Protein AF-A0A965CZ23-F1 (afdb_monomer_lite)

Secondary structure (DSSP, 8-state):
------------PPP-THHHHHHHHHHHTTTEEEE-TTS-EEE--HHHHHHHHHHHHHHHH-STTTT-HHHHHHHHHHHHHHHHHHHHH-TT-EEEEHHHHHTT-

pLDDT: mean 75.83, std 15.65, range [44.0, 92.38]

Sequence (105 aa):
MQLSSQTSAAASAAPFVAEDQATQASSRYAEYKIIRRNGAVVGFEPSKIAIAVTKAFLAVNGGQGAASARIRELVAKLTETVVSALLRRQPNGGTFHIEDIQDQV

Structure (mmCIF, N/CA/C/O backbone):
data_AF-A0A965CZ23-F1
#
_entry.id   AF-A0A965CZ23-F1
#
loop_
_atom_site.group_PDB
_atom_site.id
_atom_site.type_symbol
_atom_site.label_atom_id
_atom_site.label_alt_id
_atom_site.label_comp_id
_atom_site.label_asym_id
_atom_site.label_entity_id
_atom_site.label_seq_id
_atom_site.pdbx_PDB_ins_code
_atom_site.Cartn_x
_atom_site.Cartn_y
_atom_site.Cartn_z
_atom_site.occupancy
_atom_site.B_iso_or_equiv
_atom_site.auth_seq_id
_atom_site.auth_comp_id
_atom_site.auth_asym_id
_atom_site.auth_atom_id
_atom_site.pdbx_PDB_model_num
ATOM 1 N N . MET A 1 1 ? 54.078 -46.101 6.729 1.00 52.22 1 MET A N 1
ATOM 2 C CA . MET A 1 1 ? 52.953 -46.262 5.781 1.00 52.22 1 MET A CA 1
ATOM 3 C C . MET A 1 1 ? 51.685 -46.191 6.634 1.00 52.22 1 MET A C 1
ATOM 5 O O . MET A 1 1 ? 51.553 -47.068 7.466 1.00 52.22 1 MET A O 1
ATOM 9 N N . GLN A 1 2 ? 50.806 -45.188 6.659 1.00 45.03 2 GLN A N 1
ATOM 10 C CA . GLN A 1 2 ? 50.473 -44.053 5.791 1.00 45.03 2 GLN A CA 1
ATOM 11 C C . GLN A 1 2 ? 50.032 -42.843 6.652 1.00 45.03 2 GLN A C 1
ATOM 13 O O . GLN A 1 2 ? 49.525 -43.018 7.756 1.00 45.03 2 GLN A O 1
ATOM 18 N N . LEU A 1 3 ? 50.228 -41.634 6.111 1.00 47.75 3 LEU A N 1
ATOM 19 C CA . LEU A 1 3 ? 49.607 -40.363 6.516 1.00 47.75 3 LEU A CA 1
ATOM 20 C C . LEU A 1 3 ? 48.201 -40.229 5.893 1.00 47.75 3 LEU A C 1
ATOM 22 O O . LEU A 1 3 ? 48.014 -40.745 4.792 1.00 47.75 3 LEU A O 1
ATOM 26 N N . SER A 1 4 ? 47.290 -39.469 6.528 1.00 54.69 4 SER A N 1
ATOM 27 C CA . SER A 1 4 ? 46.255 -38.549 5.957 1.00 54.69 4 SER A CA 1
ATOM 28 C C . SER A 1 4 ? 45.363 -38.058 7.126 1.00 54.69 4 SER A C 1
ATOM 30 O O . SER A 1 4 ? 44.828 -38.900 7.833 1.00 54.69 4 SER A O 1
ATOM 32 N N . SER A 1 5 ? 45.294 -36.799 7.588 1.00 52.12 5 SER A N 1
ATOM 33 C CA . SER A 1 5 ? 44.855 -35.502 7.019 1.00 52.12 5 SER A CA 1
ATOM 34 C C . SER A 1 5 ? 43.356 -35.370 6.666 1.00 52.12 5 SER A C 1
ATOM 36 O O . SER A 1 5 ? 42.938 -35.832 5.607 1.00 52.12 5 SER A O 1
ATOM 38 N N . GLN A 1 6 ? 42.594 -34.650 7.510 1.00 52.53 6 GLN A N 1
ATOM 39 C CA . GLN A 1 6 ? 41.456 -33.748 7.188 1.00 52.53 6 GLN A CA 1
ATOM 40 C C . GLN A 1 6 ? 40.982 -33.111 8.516 1.00 52.53 6 GLN A C 1
ATOM 42 O O . GLN A 1 6 ? 40.667 -33.841 9.445 1.00 52.53 6 GLN A O 1
ATOM 47 N N . THR A 1 7 ? 41.135 -31.817 8.815 1.00 46.00 7 THR A N 1
ATOM 48 C CA . THR A 1 7 ? 40.687 -30.554 8.183 1.00 46.00 7 THR A CA 1
ATOM 49 C C . THR A 1 7 ? 39.195 -30.236 8.374 1.00 46.00 7 THR A C 1
ATOM 51 O O . THR A 1 7 ? 38.353 -30.694 7.620 1.00 46.00 7 THR A O 1
ATOM 54 N N . SER A 1 8 ? 38.974 -29.327 9.334 1.00 44.00 8 SER A N 1
ATOM 55 C CA . SER A 1 8 ? 38.101 -28.137 9.341 1.00 44.00 8 SER A CA 1
ATOM 56 C C . SER A 1 8 ? 36.568 -28.221 9.439 1.00 44.00 8 SER A C 1
ATOM 58 O O . SER A 1 8 ? 35.879 -28.989 8.783 1.00 44.00 8 SER A O 1
ATOM 60 N N . ALA A 1 9 ? 36.091 -27.281 10.261 1.00 51.19 9 ALA A N 1
ATOM 61 C CA . ALA A 1 9 ? 34.743 -26.899 10.649 1.00 51.19 9 ALA A CA 1
ATOM 62 C C . ALA A 1 9 ? 33.756 -26.603 9.509 1.00 51.19 9 ALA A C 1
ATOM 64 O O . ALA A 1 9 ? 34.126 -26.047 8.476 1.00 51.19 9 ALA A O 1
ATOM 65 N N . ALA A 1 10 ? 32.470 -26.794 9.809 1.00 46.84 10 ALA A N 1
ATOM 66 C CA . ALA A 1 10 ? 31.392 -25.988 9.251 1.00 46.84 10 ALA A CA 1
ATOM 67 C C . ALA A 1 10 ? 30.327 -25.751 10.333 1.00 46.84 10 ALA A C 1
ATOM 69 O O . ALA A 1 10 ? 29.781 -26.688 10.911 1.00 46.84 10 ALA A O 1
ATOM 70 N N . ALA A 1 11 ? 30.103 -24.473 10.632 1.00 48.25 11 ALA A N 1
ATOM 71 C CA . ALA A 1 11 ? 29.111 -23.978 11.569 1.00 48.25 11 ALA A CA 1
ATOM 72 C C . ALA A 1 11 ? 27.694 -24.366 11.123 1.00 48.25 11 ALA A C 1
ATOM 74 O O . ALA A 1 11 ? 27.339 -24.209 9.954 1.00 48.25 11 ALA A O 1
ATOM 75 N N . SER A 1 12 ? 26.885 -24.837 12.072 1.00 49.84 12 SER A N 1
ATOM 76 C CA . SER A 1 12 ? 25.454 -25.059 11.885 1.00 49.84 12 SER A CA 1
ATOM 77 C C . SER A 1 12 ? 24.787 -23.762 11.433 1.00 49.84 12 SER A C 1
ATOM 79 O O . SER A 1 12 ? 24.741 -22.780 12.174 1.00 49.84 12 SER A O 1
ATOM 81 N N . ALA A 1 13 ? 24.300 -23.762 10.194 1.00 50.47 13 ALA A N 1
ATOM 82 C CA . ALA A 1 13 ? 23.525 -22.678 9.621 1.00 50.47 13 ALA A CA 1
ATOM 83 C C . ALA A 1 13 ? 22.281 -22.415 10.485 1.00 50.47 13 ALA A C 1
ATOM 85 O O . ALA A 1 13 ? 21.499 -23.324 10.766 1.00 50.47 13 ALA A O 1
ATOM 86 N N . ALA A 1 14 ? 22.134 -21.164 10.923 1.00 52.94 14 ALA A N 1
ATOM 87 C CA . ALA A 1 14 ? 20.973 -20.670 11.648 1.00 52.94 14 ALA A CA 1
ATOM 88 C C . ALA A 1 14 ? 19.671 -20.949 10.871 1.00 52.94 14 ALA A C 1
ATOM 90 O O . ALA A 1 14 ? 19.672 -20.876 9.636 1.00 52.94 14 ALA A O 1
ATOM 91 N N . PRO A 1 15 ? 18.550 -21.229 11.559 1.00 48.75 15 PRO A N 1
ATOM 92 C CA . PRO A 1 15 ? 17.270 -21.343 10.893 1.00 48.75 15 PRO A CA 1
ATOM 93 C C . PRO A 1 15 ? 16.884 -19.964 10.348 1.00 48.75 15 PRO A C 1
ATOM 95 O O . PRO A 1 15 ? 17.047 -18.927 10.989 1.00 48.75 15 PRO A O 1
ATOM 98 N N . PHE A 1 16 ? 16.400 -19.976 9.119 1.00 47.78 16 PHE A N 1
ATOM 99 C CA . PHE A 1 16 ? 15.759 -18.880 8.415 1.00 47.78 16 PHE A CA 1
ATOM 100 C C . PHE A 1 16 ? 14.741 -18.152 9.321 1.00 47.78 16 PHE A C 1
ATOM 102 O O . PHE A 1 16 ? 13.647 -18.630 9.590 1.00 47.78 16 PHE A O 1
ATOM 109 N N . VAL A 1 17 ? 15.070 -16.937 9.753 1.00 52.09 17 VAL A N 1
ATOM 110 C CA . VAL A 1 17 ? 14.174 -16.020 10.493 1.00 52.09 17 VAL A CA 1
ATOM 111 C C . VAL A 1 17 ? 13.110 -15.355 9.595 1.00 52.09 17 VAL A C 1
ATOM 113 O O . VAL A 1 17 ? 12.629 -14.263 9.883 1.00 52.09 17 VAL A O 1
ATOM 116 N N . ALA A 1 18 ? 12.736 -15.988 8.480 1.00 54.88 18 ALA A N 1
ATOM 117 C CA . ALA A 1 18 ? 11.790 -15.419 7.518 1.00 54.88 18 ALA A CA 1
ATOM 118 C C . ALA A 1 18 ? 10.315 -15.546 7.960 1.00 54.88 18 ALA A C 1
ATOM 120 O O . ALA A 1 18 ? 9.502 -14.703 7.592 1.00 54.88 18 ALA A O 1
ATOM 121 N N . GLU A 1 19 ? 9.972 -16.548 8.778 1.00 46.78 19 GLU A N 1
ATOM 122 C CA . GLU A 1 19 ? 8.585 -16.815 9.212 1.00 46.78 19 GLU A CA 1
ATOM 123 C C . GLU A 1 19 ? 8.143 -15.926 10.399 1.00 46.78 19 GLU A C 1
ATOM 125 O O . GLU A 1 19 ? 6.986 -15.510 10.502 1.00 46.78 19 GLU A O 1
ATOM 130 N N . ASP A 1 20 ? 9.082 -15.564 11.283 1.00 48.41 20 ASP A N 1
ATOM 131 C CA . ASP A 1 20 ? 8.793 -14.755 12.479 1.00 48.41 20 ASP A CA 1
ATOM 132 C C . ASP A 1 20 ? 8.473 -13.294 12.119 1.00 48.41 20 ASP A C 1
ATOM 134 O O . ASP A 1 20 ? 7.552 -12.686 12.671 1.00 48.41 20 ASP A O 1
ATOM 138 N N . GLN A 1 21 ? 9.154 -12.750 11.102 1.00 50.44 21 GLN A N 1
ATOM 139 C CA . GLN A 1 21 ? 8.912 -11.381 10.643 1.00 50.44 21 GLN A CA 1
ATOM 140 C C . GLN A 1 21 ? 7.553 -11.210 9.959 1.00 50.44 21 GLN A C 1
ATOM 142 O O . GLN A 1 21 ? 6.912 -10.176 10.142 1.00 50.44 21 GLN A O 1
ATOM 147 N N . ALA A 1 22 ? 7.074 -12.211 9.213 1.00 52.62 22 ALA A N 1
ATOM 148 C CA . ALA A 1 22 ? 5.752 -12.158 8.590 1.00 52.62 22 ALA A CA 1
ATOM 149 C C . ALA A 1 22 ? 4.630 -12.180 9.644 1.00 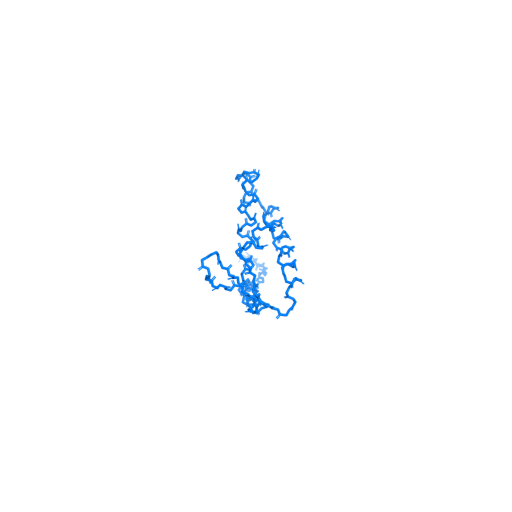52.62 22 ALA A C 1
ATOM 151 O O . ALA A 1 22 ? 3.641 -11.452 9.522 1.00 52.62 22 ALA A O 1
ATOM 152 N N . THR A 1 23 ? 4.811 -12.948 10.722 1.00 53.12 23 THR A N 1
ATOM 153 C CA . THR A 1 23 ? 3.829 -13.075 11.810 1.00 53.12 23 THR A CA 1
ATOM 154 C C . THR A 1 23 ? 3.819 -11.839 12.721 1.00 53.12 23 THR A C 1
ATOM 156 O O . THR A 1 23 ? 2.749 -11.309 13.029 1.00 53.12 23 THR A O 1
ATOM 159 N N . GLN A 1 24 ? 4.989 -11.291 13.078 1.00 54.41 24 GLN A N 1
ATOM 160 C CA . GLN A 1 24 ? 5.086 -10.018 13.810 1.00 54.41 24 GLN A CA 1
ATOM 161 C C . GLN A 1 24 ? 4.563 -8.829 12.999 1.00 54.41 24 GLN A C 1
ATOM 163 O O . GLN A 1 24 ? 3.837 -7.989 13.536 1.00 54.41 24 GLN A O 1
ATOM 168 N N . ALA A 1 25 ? 4.874 -8.766 11.700 1.00 57.00 25 ALA A N 1
ATOM 169 C CA . ALA A 1 25 ? 4.312 -7.755 10.809 1.00 57.00 25 ALA A CA 1
ATOM 170 C C . ALA A 1 25 ? 2.781 -7.858 10.761 1.00 57.00 25 ALA A C 1
ATOM 172 O O . ALA A 1 25 ? 2.100 -6.842 10.871 1.00 57.00 25 ALA A O 1
ATOM 173 N N . SER A 1 26 ? 2.234 -9.076 10.691 1.00 59.25 26 SER A N 1
ATOM 174 C CA . SER A 1 26 ? 0.783 -9.305 10.733 1.00 59.25 26 SER A CA 1
ATOM 175 C C . SER A 1 26 ? 0.150 -8.757 12.016 1.00 59.25 26 SER A C 1
ATOM 177 O O . SER A 1 26 ? -0.897 -8.120 11.949 1.00 59.25 26 SER A O 1
ATOM 179 N N . SER A 1 27 ? 0.808 -8.917 13.172 1.00 65.38 27 SER A N 1
ATOM 180 C CA . SER A 1 27 ? 0.332 -8.341 14.438 1.00 65.38 27 SER A CA 1
ATOM 181 C C . SER A 1 27 ? 0.433 -6.814 14.470 1.00 65.38 27 SER A C 1
ATOM 183 O O . SER A 1 27 ? -0.475 -6.156 14.970 1.00 65.38 27 SER A O 1
ATOM 185 N N . ARG A 1 28 ? 1.510 -6.233 13.925 1.00 75.44 28 ARG A N 1
ATOM 186 C CA . ARG A 1 28 ? 1.719 -4.775 13.866 1.00 75.44 28 ARG A CA 1
ATOM 187 C C . ARG A 1 28 ? 0.698 -4.076 12.965 1.00 75.44 28 ARG A C 1
ATOM 189 O O . ARG A 1 28 ? 0.415 -2.898 13.165 1.00 75.44 28 ARG A O 1
ATOM 196 N N . TYR A 1 29 ? 0.146 -4.798 11.991 1.00 82.25 29 TYR A N 1
ATOM 197 C CA . TYR A 1 29 ? -0.867 -4.283 11.077 1.00 82.25 29 TYR A CA 1
ATOM 198 C C . TYR A 1 29 ? -2.290 -4.785 11.358 1.00 82.25 29 TYR A C 1
ATOM 200 O O . TYR A 1 29 ? -3.206 -4.451 10.611 1.00 82.25 29 TYR A O 1
ATOM 208 N N . ALA A 1 30 ? -2.502 -5.549 12.434 1.00 82.62 30 ALA A N 1
ATOM 209 C CA . ALA A 1 30 ? -3.793 -6.167 12.744 1.00 82.62 30 ALA A CA 1
ATOM 210 C C . ALA A 1 30 ? -4.920 -5.146 12.986 1.00 82.62 30 ALA A C 1
ATOM 212 O O . ALA A 1 30 ? -6.090 -5.431 12.726 1.00 82.62 30 ALA A O 1
ATOM 213 N N . G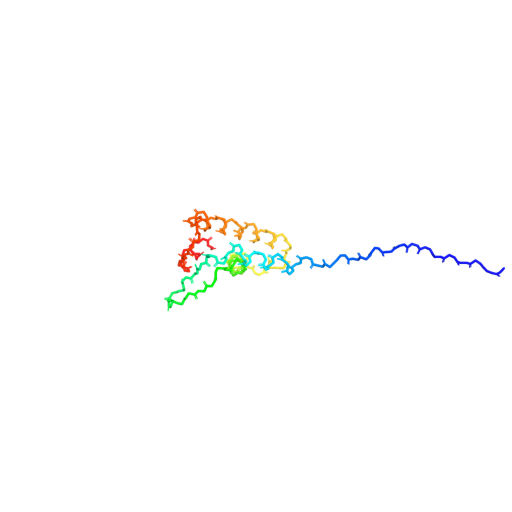LU A 1 31 ? -4.567 -3.943 13.445 1.00 86.25 31 GLU A N 1
ATOM 214 C CA . GLU A 1 31 ? -5.505 -2.835 13.665 1.00 86.25 31 GLU A CA 1
ATOM 215 C C . GLU A 1 31 ? -5.871 -2.085 12.373 1.00 86.25 31 GLU A C 1
ATOM 217 O O . GLU A 1 31 ? -6.710 -1.183 12.388 1.00 86.25 31 GLU A O 1
ATOM 222 N N . TYR A 1 32 ? -5.277 -2.467 11.239 1.00 89.94 32 TYR A N 1
ATOM 223 C CA . TYR A 1 32 ? -5.515 -1.856 9.940 1.00 89.94 32 TYR A CA 1
ATOM 224 C C . TYR A 1 32 ? -6.328 -2.773 9.030 1.00 89.94 32 TYR A C 1
ATOM 226 O O . TYR A 1 32 ? -6.053 -3.967 8.873 1.00 89.94 32 TYR A O 1
ATOM 234 N N . LYS A 1 33 ? -7.332 -2.193 8.376 1.00 90.94 33 LYS A N 1
ATOM 235 C CA . LYS A 1 33 ? -8.221 -2.894 7.448 1.00 90.94 33 LYS A CA 1
ATOM 236 C C . LYS A 1 33 ? -8.335 -2.151 6.125 1.00 90.94 33 LYS A C 1
ATOM 238 O O . LYS A 1 33 ? -8.082 -0.953 6.043 1.00 90.94 33 LYS A O 1
ATOM 243 N N . ILE A 1 34 ? -8.731 -2.871 5.083 1.00 90.62 34 ILE A N 1
ATOM 244 C CA . ILE A 1 34 ? -8.978 -2.328 3.747 1.00 90.62 34 ILE A CA 1
ATOM 245 C C . ILE A 1 34 ? -10.414 -2.661 3.342 1.00 90.62 34 ILE A C 1
ATOM 247 O O . ILE A 1 34 ? -10.800 -3.829 3.354 1.00 90.62 34 ILE A O 1
ATOM 251 N N . ILE A 1 35 ? -11.191 -1.657 2.943 1.00 91.94 35 ILE A N 1
ATOM 252 C CA . ILE A 1 35 ? -12.485 -1.818 2.276 1.00 91.94 35 ILE A CA 1
ATOM 253 C C . ILE A 1 35 ? -12.243 -1.887 0.770 1.00 91.94 35 ILE A C 1
ATOM 255 O O . ILE A 1 35 ? -11.702 -0.966 0.160 1.00 91.94 35 ILE A O 1
ATOM 259 N N . ARG A 1 36 ? -12.642 -2.999 0.153 1.00 92.38 36 ARG A N 1
ATOM 260 C CA . ARG A 1 36 ? -12.647 -3.152 -1.306 1.00 92.38 36 ARG A CA 1
ATOM 261 C C . ARG A 1 36 ? -13.847 -2.424 -1.924 1.00 92.38 36 ARG A C 1
ATOM 263 O O . ARG A 1 36 ? -14.854 -2.220 -1.258 1.00 92.38 36 ARG A O 1
ATOM 270 N N . ARG A 1 37 ? -13.802 -2.170 -3.239 1.00 91.44 37 ARG A N 1
ATOM 271 C CA . ARG A 1 37 ? -14.898 -1.532 -4.009 1.00 91.44 37 ARG A CA 1
ATOM 272 C C . ARG A 1 37 ? -16.259 -2.237 -3.900 1.00 91.44 37 ARG A C 1
ATOM 274 O O . ARG A 1 37 ? -17.289 -1.629 -4.145 1.00 91.44 37 ARG A O 1
ATOM 281 N N . ASN A 1 38 ? -16.271 -3.524 -3.550 1.00 90.00 38 ASN A N 1
ATOM 282 C CA . ASN A 1 38 ? -17.493 -4.300 -3.317 1.00 90.00 38 ASN A CA 1
ATOM 283 C C . ASN A 1 38 ? -17.986 -4.254 -1.855 1.00 90.00 38 ASN A C 1
ATOM 285 O O . ASN A 1 38 ? -18.843 -5.050 -1.486 1.00 90.00 38 ASN A O 1
ATOM 289 N N . GLY A 1 39 ? -17.404 -3.399 -1.010 1.00 89.81 39 GLY A N 1
ATOM 290 C CA . GLY A 1 39 ? -17.721 -3.278 0.415 1.00 89.81 39 GLY A CA 1
ATOM 291 C C . GLY A 1 39 ? -17.071 -4.335 1.314 1.00 89.81 39 GLY A C 1
ATOM 292 O O . GLY A 1 39 ? -17.219 -4.275 2.531 1.00 89.81 39 GLY A O 1
ATOM 293 N N . ALA A 1 40 ? -16.336 -5.306 0.758 1.00 92.00 40 ALA A N 1
ATOM 294 C CA . ALA A 1 40 ? -15.700 -6.343 1.565 1.00 92.00 40 ALA A CA 1
ATOM 295 C C . ALA A 1 40 ? -14.488 -5.792 2.330 1.00 92.00 40 ALA A C 1
ATOM 297 O O . ALA A 1 40 ? -13.579 -5.219 1.725 1.00 92.00 40 ALA A O 1
ATOM 298 N N . VAL A 1 41 ? -14.451 -6.050 3.637 1.00 89.44 41 VAL A N 1
ATOM 299 C CA . VAL A 1 41 ? -13.346 -5.672 4.521 1.00 89.44 41 VAL A CA 1
ATOM 300 C C . VAL A 1 41 ? -12.322 -6.802 4.578 1.00 89.44 41 VAL A C 1
ATOM 302 O O . VAL A 1 41 ? -12.667 -7.947 4.865 1.00 89.44 41 VAL A O 1
ATOM 305 N N . VAL A 1 42 ? -11.060 -6.484 4.318 1.00 90.12 42 VAL A N 1
ATOM 306 C CA . VAL A 1 42 ? -9.928 -7.415 4.413 1.00 90.12 42 VAL A CA 1
ATOM 307 C C . VAL A 1 42 ? -8.852 -6.845 5.333 1.00 90.12 42 VAL A C 1
ATOM 309 O O . VAL A 1 42 ? -8.811 -5.638 5.570 1.00 90.12 42 VAL A O 1
ATOM 312 N N . GLY A 1 43 ? -7.989 -7.706 5.872 1.00 88.62 43 GLY A N 1
ATOM 313 C CA . GLY A 1 43 ? -6.836 -7.262 6.655 1.00 88.62 43 GLY A CA 1
ATOM 314 C C . GLY A 1 43 ? -5.852 -6.463 5.802 1.00 88.62 43 GLY A C 1
ATOM 315 O O . GLY A 1 43 ? -5.698 -6.725 4.604 1.00 88.62 43 GLY A O 1
ATOM 316 N N . PHE A 1 44 ? -5.198 -5.477 6.413 1.00 87.88 44 PHE A N 1
ATOM 317 C CA . PHE A 1 44 ? -4.099 -4.772 5.771 1.00 87.88 44 PHE A CA 1
ATOM 318 C C . PHE A 1 44 ? -2.879 -5.690 5.661 1.00 87.88 44 PHE A C 1
ATOM 320 O O . PHE A 1 44 ? -2.338 -6.159 6.659 1.00 87.88 44 PHE A O 1
ATOM 327 N N . GLU A 1 45 ? -2.430 -5.928 4.432 1.00 86.88 45 GLU A N 1
ATOM 328 C CA . GLU A 1 45 ? -1.285 -6.788 4.144 1.00 86.88 45 GLU A CA 1
ATOM 329 C C . GLU A 1 45 ? -0.267 -6.029 3.279 1.00 86.88 45 GLU A C 1
ATOM 331 O O . GLU A 1 45 ? -0.506 -5.838 2.080 1.00 86.88 45 GLU A O 1
ATOM 336 N N . PRO A 1 46 ? 0.899 -5.644 3.831 1.00 84.88 46 PRO A N 1
ATOM 337 C CA . PRO A 1 46 ? 1.967 -4.992 3.068 1.00 84.88 46 PRO A CA 1
ATOM 338 C C . PRO A 1 46 ? 2.417 -5.802 1.848 1.00 84.88 46 PRO A C 1
ATOM 340 O O . PRO A 1 46 ? 2.723 -5.239 0.798 1.00 84.88 46 PRO A O 1
ATOM 343 N N . SER A 1 47 ? 2.389 -7.134 1.946 1.00 84.25 47 SER A N 1
ATOM 344 C CA . SER A 1 47 ? 2.741 -8.039 0.848 1.00 84.25 47 SER A CA 1
ATOM 345 C C . SER A 1 47 ? 1.874 -7.818 -0.398 1.00 84.25 47 SER A C 1
ATOM 347 O O . SER A 1 47 ? 2.367 -7.935 -1.519 1.00 84.25 47 SER A O 1
ATOM 349 N N . LYS A 1 48 ? 0.597 -7.437 -0.236 1.00 87.38 48 LYS A N 1
ATOM 350 C CA . LYS A 1 48 ? -0.289 -7.119 -1.369 1.00 87.38 48 LYS A CA 1
ATOM 351 C C . LYS A 1 48 ? 0.078 -5.794 -2.037 1.00 87.38 48 LYS A C 1
ATOM 353 O O . LYS A 1 48 ? -0.045 -5.690 -3.257 1.00 87.38 48 LYS A O 1
ATOM 358 N N . ILE A 1 49 ? 0.583 -4.826 -1.270 1.00 86.62 49 ILE A N 1
ATOM 359 C CA . ILE A 1 49 ? 1.116 -3.562 -1.797 1.00 86.62 49 ILE A CA 1
ATOM 360 C C . ILE A 1 49 ? 2.399 -3.837 -2.586 1.00 86.62 49 ILE A C 1
ATOM 362 O O . ILE A 1 49 ? 2.509 -3.392 -3.723 1.00 86.62 49 ILE A O 1
ATOM 366 N N . ALA A 1 50 ? 3.313 -4.661 -2.063 1.00 86.06 50 ALA A N 1
ATOM 367 C CA . ALA A 1 50 ? 4.535 -5.044 -2.779 1.00 86.06 50 ALA A CA 1
ATOM 368 C C . ALA A 1 50 ? 4.243 -5.684 -4.146 1.00 86.06 50 ALA A C 1
ATOM 370 O O . ALA A 1 50 ? 4.884 -5.358 -5.149 1.00 86.06 50 ALA A O 1
ATOM 371 N N . ILE A 1 51 ? 3.239 -6.566 -4.214 1.00 86.50 51 ILE A N 1
ATOM 372 C CA . ILE A 1 51 ? 2.792 -7.179 -5.472 1.00 86.50 51 ILE A CA 1
ATOM 373 C C . ILE A 1 51 ? 2.232 -6.118 -6.429 1.00 86.50 51 ILE A C 1
ATOM 375 O O . ILE A 1 51 ? 2.529 -6.165 -7.623 1.00 86.50 51 ILE A O 1
ATOM 379 N N . ALA A 1 52 ? 1.436 -5.167 -5.930 1.00 87.62 52 ALA A N 1
ATOM 380 C CA . ALA A 1 52 ? 0.884 -4.082 -6.740 1.00 87.62 52 ALA A CA 1
ATOM 381 C C . ALA A 1 52 ? 1.987 -3.171 -7.303 1.00 87.62 52 ALA A C 1
ATOM 383 O O . ALA A 1 52 ? 2.042 -2.974 -8.515 1.00 87.62 52 ALA A O 1
ATOM 384 N N . VAL A 1 53 ? 2.925 -2.726 -6.461 1.00 86.75 53 VAL A N 1
ATOM 385 C CA . VAL A 1 53 ? 4.090 -1.918 -6.860 1.00 86.75 53 VAL A CA 1
ATOM 386 C C . VAL A 1 53 ? 4.956 -2.671 -7.871 1.00 86.75 53 VAL A C 1
ATOM 388 O O . VAL A 1 53 ? 5.386 -2.097 -8.867 1.00 86.75 53 VAL A O 1
ATOM 391 N N . THR A 1 54 ? 5.168 -3.978 -7.682 1.00 86.12 54 THR A N 1
ATOM 392 C CA . THR A 1 54 ? 5.889 -4.807 -8.663 1.00 86.12 54 THR A CA 1
ATOM 393 C C . THR A 1 54 ? 5.170 -4.811 -10.010 1.00 86.12 54 THR A C 1
ATOM 395 O O . THR A 1 54 ? 5.802 -4.624 -11.045 1.00 86.12 54 THR A O 1
ATOM 398 N N . LYS A 1 55 ? 3.846 -5.006 -10.019 1.00 87.00 55 LYS A N 1
ATOM 399 C CA . LYS A 1 55 ? 3.050 -5.001 -11.255 1.00 87.00 55 LYS A CA 1
ATOM 400 C C . LYS A 1 55 ? 3.113 -3.650 -11.963 1.00 87.00 55 LYS A C 1
ATOM 402 O O . LYS A 1 55 ? 3.326 -3.635 -13.172 1.00 87.00 55 LYS A O 1
ATOM 407 N N . ALA A 1 56 ? 2.983 -2.548 -11.224 1.00 85.56 56 ALA A N 1
ATOM 408 C CA . ALA A 1 56 ? 3.115 -1.197 -11.764 1.00 85.56 56 ALA A CA 1
ATOM 409 C C . ALA A 1 56 ? 4.514 -0.976 -12.361 1.00 85.56 56 ALA A C 1
ATOM 411 O O . ALA A 1 56 ? 4.652 -0.556 -13.508 1.00 85.56 56 ALA A O 1
ATOM 412 N N . PHE A 1 57 ? 5.561 -1.377 -11.637 1.00 84.19 57 PHE A N 1
ATOM 413 C CA . PHE A 1 57 ? 6.941 -1.257 -12.099 1.00 84.19 57 PHE A CA 1
ATOM 414 C C . PHE A 1 57 ? 7.201 -2.032 -13.401 1.00 84.19 57 PHE A C 1
ATOM 416 O O . PHE A 1 57 ? 7.830 -1.505 -14.324 1.00 84.19 57 PHE A O 1
ATOM 423 N N . LEU A 1 58 ? 6.702 -3.270 -13.490 1.00 84.12 58 LEU A N 1
ATOM 424 C CA . LEU A 1 58 ? 6.821 -4.117 -14.681 1.00 84.12 58 LEU A CA 1
ATOM 425 C C . LEU A 1 58 ? 6.011 -3.594 -15.866 1.00 84.12 58 LEU A C 1
ATOM 427 O O . LEU A 1 58 ? 6.450 -3.739 -17.004 1.00 84.12 58 LEU A O 1
ATOM 431 N N . ALA A 1 59 ? 4.854 -2.982 -15.615 1.00 84.56 59 ALA A N 1
ATOM 432 C CA . ALA A 1 59 ? 4.050 -2.363 -16.661 1.00 84.56 59 ALA A CA 1
ATOM 433 C C . ALA A 1 59 ? 4.764 -1.158 -17.302 1.00 84.56 59 ALA A C 1
ATOM 435 O O . ALA A 1 59 ? 4.609 -0.936 -18.499 1.00 84.56 59 ALA A O 1
ATOM 436 N N . VAL A 1 60 ? 5.574 -0.419 -16.533 1.00 83.25 60 VAL A N 1
ATOM 437 C CA . VAL A 1 60 ? 6.316 0.761 -17.016 1.00 83.25 60 VAL A CA 1
ATOM 438 C C . VAL A 1 60 ? 7.638 0.390 -17.694 1.00 83.25 60 VAL A C 1
ATOM 440 O O . VAL A 1 60 ? 7.954 0.921 -18.754 1.00 83.25 60 VAL A O 1
ATOM 443 N N . ASN A 1 61 ? 8.424 -0.513 -17.099 1.00 77.00 61 ASN A N 1
ATOM 444 C CA . ASN A 1 61 ? 9.781 -0.836 -17.573 1.00 77.00 61 ASN A CA 1
ATOM 445 C C . ASN A 1 61 ? 9.832 -2.068 -18.497 1.00 77.00 61 ASN A C 1
ATOM 447 O O . ASN A 1 61 ? 10.884 -2.392 -19.050 1.00 77.00 61 ASN A O 1
ATOM 451 N N . GLY A 1 62 ? 8.709 -2.772 -18.661 1.00 72.19 62 GLY A N 1
ATOM 452 C CA . GLY A 1 62 ? 8.653 -4.072 -19.322 1.00 72.19 62 GLY A CA 1
ATOM 453 C C . GLY A 1 62 ? 9.199 -5.209 -18.446 1.00 72.19 62 GLY A C 1
ATOM 454 O O . GLY A 1 62 ? 9.777 -5.006 -17.379 1.00 72.19 62 GLY A O 1
ATOM 455 N N . GLY A 1 63 ? 9.029 -6.457 -18.897 1.00 71.06 63 GLY A N 1
ATOM 456 C CA . GLY A 1 63 ? 9.464 -7.653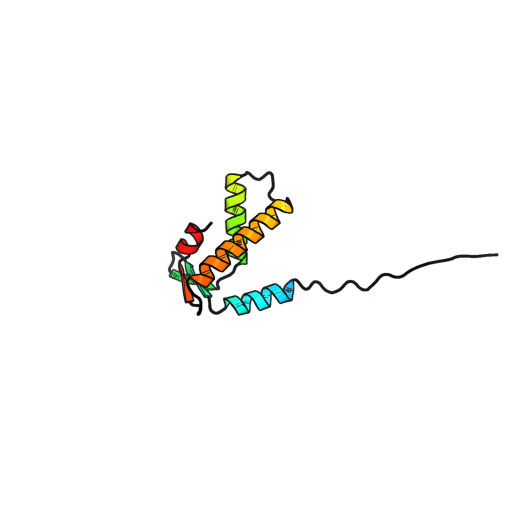 -18.152 1.00 71.06 63 GLY A CA 1
ATOM 457 C C . GLY A 1 63 ? 10.988 -7.810 -17.998 1.00 71.06 63 GLY A C 1
ATOM 458 O O . GLY A 1 63 ? 11.448 -8.668 -17.241 1.00 71.06 63 GLY A O 1
ATOM 459 N N . GLN A 1 64 ? 11.776 -6.984 -18.694 1.00 62.25 64 GLN A N 1
ATOM 460 C CA . GLN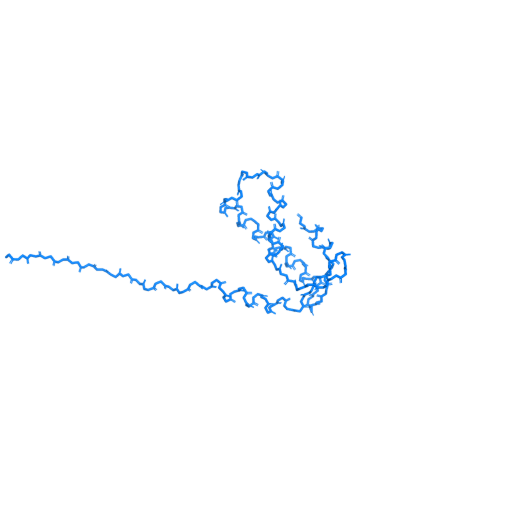 A 1 64 ? 13.240 -6.976 -18.669 1.00 62.25 64 GLN A CA 1
ATOM 461 C C . GLN A 1 64 ? 13.744 -6.349 -17.359 1.00 62.25 64 GLN A C 1
ATOM 463 O O . GLN A 1 64 ? 14.108 -5.182 -17.294 1.00 62.25 64 GLN A O 1
ATOM 468 N N . GLY A 1 65 ? 13.722 -7.128 -16.277 1.00 64.50 65 GLY A N 1
ATOM 469 C CA . GLY A 1 65 ? 14.176 -6.680 -14.956 1.00 64.50 65 GLY A CA 1
ATOM 470 C C . GLY A 1 65 ? 13.418 -7.285 -13.778 1.00 64.50 65 GLY A C 1
ATOM 471 O O . GLY A 1 65 ? 13.874 -7.148 -12.646 1.00 64.50 65 GLY A O 1
ATOM 472 N N . ALA A 1 66 ? 12.324 -8.016 -14.024 1.00 62.91 66 ALA A N 1
ATOM 473 C CA . ALA A 1 66 ? 11.476 -8.614 -12.985 1.00 62.91 66 ALA A CA 1
ATOM 474 C C . ALA A 1 66 ? 12.227 -9.508 -11.983 1.00 62.91 66 ALA A C 1
ATOM 476 O O . ALA A 1 66 ? 11.854 -9.606 -10.815 1.00 62.91 66 ALA A O 1
ATOM 477 N N . ALA A 1 67 ? 13.301 -10.158 -12.435 1.00 66.88 67 ALA A N 1
ATOM 478 C CA . ALA A 1 67 ? 14.124 -11.037 -11.611 1.00 66.88 67 ALA A CA 1
ATOM 479 C C . ALA A 1 67 ? 15.352 -10.344 -10.993 1.00 66.88 67 ALA A C 1
ATOM 481 O O . ALA A 1 67 ? 16.048 -10.958 -10.188 1.00 66.88 67 ALA A O 1
ATOM 482 N N . SER A 1 68 ? 15.639 -9.089 -11.350 1.00 78.38 68 SER A N 1
ATOM 483 C CA . SER A 1 68 ? 16.852 -8.407 -10.901 1.00 78.38 68 SER A CA 1
ATOM 484 C C . SER A 1 68 ? 16.771 -8.052 -9.415 1.00 78.38 68 SER A C 1
ATOM 486 O O . SER A 1 68 ? 15.793 -7.460 -8.954 1.00 78.38 68 SER A O 1
ATOM 488 N N . ALA A 1 69 ? 17.827 -8.376 -8.663 1.00 82.69 69 ALA A N 1
ATOM 489 C CA . ALA A 1 69 ? 17.931 -8.078 -7.234 1.00 82.69 69 ALA A CA 1
ATOM 490 C C . ALA A 1 69 ? 17.753 -6.578 -6.941 1.00 82.69 69 ALA A C 1
ATOM 492 O O . ALA A 1 69 ? 17.047 -6.206 -6.008 1.00 82.69 69 ALA A O 1
ATOM 493 N N . ARG A 1 70 ? 18.300 -5.719 -7.811 1.00 82.94 70 ARG A N 1
ATOM 494 C CA . ARG A 1 70 ? 18.156 -4.260 -7.718 1.00 82.94 70 ARG A CA 1
ATOM 495 C C . ARG A 1 70 ? 16.697 -3.809 -7.818 1.00 82.94 70 ARG A C 1
ATOM 497 O O . ARG A 1 70 ? 16.295 -2.880 -7.126 1.00 82.94 70 ARG A O 1
ATOM 504 N N . ILE A 1 71 ? 15.907 -4.454 -8.677 1.00 81.69 71 ILE A N 1
ATOM 505 C CA . ILE A 1 71 ? 14.486 -4.126 -8.840 1.00 81.69 71 ILE A CA 1
ATOM 506 C C . ILE A 1 71 ? 13.696 -4.555 -7.609 1.00 81.69 71 ILE A C 1
ATOM 508 O O . ILE A 1 71 ? 12.884 -3.779 -7.115 1.00 81.69 71 ILE A O 1
ATOM 512 N N . ARG A 1 72 ? 13.976 -5.742 -7.063 1.00 82.69 72 ARG A N 1
ATOM 513 C CA . ARG A 1 72 ? 13.351 -6.194 -5.811 1.00 82.69 72 ARG A CA 1
ATOM 514 C C . ARG A 1 72 ? 13.627 -5.226 -4.663 1.00 82.69 72 ARG A C 1
ATOM 516 O O . ARG A 1 72 ? 12.713 -4.908 -3.913 1.00 82.69 72 ARG A O 1
ATOM 523 N N . GLU A 1 73 ? 14.854 -4.722 -4.561 1.00 87.31 73 GLU A N 1
ATOM 524 C CA . GLU A 1 73 ? 15.221 -3.743 -3.536 1.00 87.31 73 GLU A CA 1
ATOM 525 C C . GLU A 1 73 ? 14.506 -2.395 -3.729 1.00 87.31 73 GLU A C 1
ATOM 527 O O . GLU A 1 73 ? 14.007 -1.813 -2.767 1.00 87.31 73 GLU A O 1
ATOM 532 N N . LEU A 1 74 ? 14.399 -1.912 -4.972 1.00 85.69 74 LEU A N 1
ATOM 533 C CA . LEU A 1 74 ? 13.621 -0.712 -5.301 1.00 85.69 74 LEU A CA 1
ATOM 534 C C . LEU A 1 74 ? 12.146 -0.875 -4.921 1.00 85.69 74 LEU A C 1
ATOM 536 O O . LEU A 1 74 ? 11.597 -0.026 -4.226 1.00 85.69 74 LEU A O 1
ATOM 540 N N . VAL A 1 75 ? 11.523 -1.983 -5.324 1.00 85.69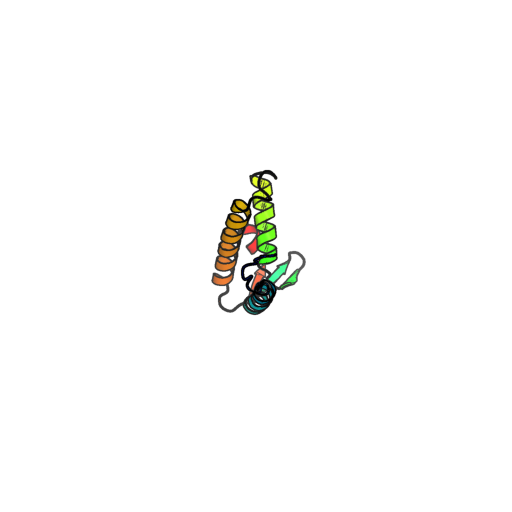 75 VAL A N 1
ATOM 541 C CA . VAL A 1 75 ? 10.128 -2.296 -4.989 1.00 85.69 75 VAL A CA 1
ATOM 542 C C . VAL A 1 75 ? 9.930 -2.369 -3.477 1.00 85.69 75 VAL A C 1
ATOM 544 O O . VAL A 1 75 ? 8.944 -1.832 -2.976 1.00 85.69 75 VAL A O 1
ATOM 547 N N . ALA A 1 76 ? 10.855 -2.991 -2.740 1.00 87.19 76 ALA A N 1
ATOM 548 C CA . ALA A 1 76 ? 10.784 -3.058 -1.283 1.00 87.19 76 ALA A CA 1
ATOM 549 C C . ALA A 1 76 ? 10.791 -1.652 -0.657 1.00 87.19 76 ALA A C 1
ATOM 551 O O . ALA A 1 76 ? 9.894 -1.330 0.119 1.00 87.19 76 ALA A O 1
ATOM 552 N N . LYS A 1 77 ? 11.715 -0.774 -1.075 1.00 89.88 77 LYS A N 1
ATOM 553 C CA . LYS A 1 77 ? 11.796 0.619 -0.591 1.00 89.88 77 LYS A CA 1
ATOM 554 C C . LYS A 1 77 ? 10.551 1.446 -0.931 1.00 89.88 77 LYS A C 1
ATOM 556 O O . LYS A 1 77 ? 10.051 2.191 -0.086 1.00 89.88 77 LYS A O 1
ATOM 561 N N . LEU A 1 78 ? 10.023 1.312 -2.151 1.00 87.88 78 LEU A N 1
ATOM 562 C CA . LEU A 1 78 ? 8.760 1.954 -2.535 1.00 87.88 78 LEU A CA 1
ATOM 563 C C . LEU A 1 78 ? 7.592 1.439 -1.686 1.00 87.88 78 LEU A C 1
ATOM 565 O O . LEU A 1 78 ? 6.802 2.236 -1.188 1.00 87.88 78 LEU A O 1
ATOM 569 N N . THR A 1 79 ? 7.519 0.127 -1.460 1.00 88.62 79 THR A N 1
ATOM 570 C CA . THR A 1 79 ? 6.478 -0.479 -0.620 1.00 88.62 79 THR A CA 1
ATOM 571 C C . THR A 1 79 ? 6.536 0.071 0.800 1.00 88.62 79 THR A C 1
ATOM 573 O O . THR A 1 79 ? 5.509 0.476 1.335 1.00 88.62 79 THR A O 1
ATOM 576 N N . GLU A 1 80 ? 7.723 0.142 1.406 1.00 89.44 80 GLU A N 1
ATOM 577 C CA . GLU A 1 80 ? 7.897 0.716 2.745 1.00 89.44 80 GLU A CA 1
ATOM 578 C C . GLU A 1 80 ? 7.471 2.184 2.810 1.00 89.44 80 GLU A C 1
ATOM 580 O O . GLU A 1 80 ? 6.858 2.603 3.793 1.00 89.44 80 GLU A O 1
ATOM 585 N N . THR A 1 81 ? 7.744 2.954 1.755 1.00 89.44 81 THR A N 1
ATOM 586 C CA . THR A 1 81 ? 7.345 4.365 1.659 1.00 89.44 81 THR A CA 1
ATOM 587 C C . THR A 1 81 ? 5.821 4.503 1.630 1.00 89.44 81 THR A C 1
ATOM 589 O O . THR A 1 81 ? 5.266 5.275 2.413 1.00 89.44 81 THR A O 1
ATOM 592 N N . VAL A 1 82 ? 5.137 3.709 0.797 1.00 87.56 82 VAL A N 1
ATOM 593 C CA . VAL A 1 82 ? 3.665 3.680 0.697 1.00 87.56 82 VAL A CA 1
AT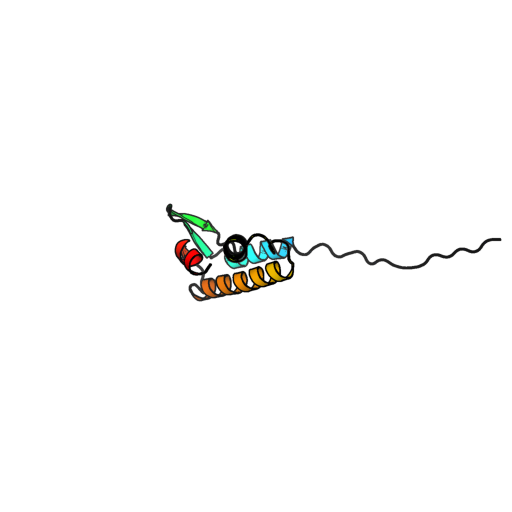OM 594 C C . VAL A 1 82 ? 3.039 3.220 2.015 1.00 87.56 82 VAL A C 1
ATOM 596 O O . VAL A 1 82 ? 2.153 3.879 2.555 1.00 87.56 82 VAL A O 1
ATOM 599 N N . VAL A 1 83 ? 3.539 2.125 2.593 1.00 87.88 83 VAL A N 1
ATOM 600 C CA . VAL A 1 83 ? 3.060 1.607 3.883 1.00 87.88 83 VAL A CA 1
ATOM 601 C C . VAL A 1 83 ? 3.226 2.661 4.977 1.00 87.88 83 VAL A C 1
ATOM 603 O O . VAL A 1 83 ? 2.280 2.940 5.709 1.00 87.88 83 VAL A O 1
ATOM 606 N N . SER A 1 84 ? 4.387 3.310 5.062 1.00 88.12 84 SER A N 1
ATOM 607 C CA . SER A 1 84 ? 4.641 4.357 6.057 1.00 88.12 84 SER A CA 1
ATOM 608 C C . SER A 1 84 ? 3.729 5.573 5.870 1.00 88.12 84 SER A C 1
ATOM 610 O O . SER A 1 84 ? 3.238 6.128 6.855 1.00 88.12 84 SER A O 1
ATOM 612 N N . ALA A 1 85 ? 3.457 5.974 4.625 1.00 87.88 85 ALA A N 1
ATOM 613 C CA . ALA A 1 85 ? 2.534 7.063 4.317 1.00 87.88 85 ALA A CA 1
ATOM 614 C C . ALA A 1 85 ? 1.092 6.736 4.745 1.00 87.88 85 ALA A C 1
ATOM 616 O O . ALA A 1 85 ? 0.428 7.574 5.363 1.00 87.88 85 ALA A O 1
ATOM 617 N N . LEU A 1 86 ? 0.628 5.510 4.486 1.00 85.31 86 LEU A N 1
ATOM 618 C CA . LEU A 1 86 ? -0.697 5.034 4.894 1.00 85.31 86 LEU A CA 1
ATOM 619 C C . LEU A 1 86 ? -0.838 4.983 6.419 1.00 85.31 86 LEU A C 1
ATOM 621 O O . LEU A 1 86 ? -1.790 5.539 6.968 1.00 85.31 86 LEU A O 1
ATOM 625 N N . LEU A 1 87 ? 0.140 4.403 7.119 1.00 85.94 87 LEU A N 1
ATOM 626 C CA . LEU A 1 87 ? 0.144 4.325 8.585 1.00 85.94 87 LEU A CA 1
ATOM 627 C C . LEU A 1 87 ? 0.149 5.715 9.231 1.00 85.94 87 LEU A C 1
ATOM 629 O O . LEU A 1 87 ? -0.528 5.936 10.231 1.00 85.94 87 LEU A O 1
ATOM 633 N N . ARG A 1 88 ? 0.853 6.688 8.638 1.00 86.62 88 ARG A N 1
ATOM 634 C CA . ARG A 1 88 ? 0.875 8.070 9.137 1.00 86.62 88 ARG A CA 1
ATOM 635 C C . ARG A 1 88 ? -0.485 8.770 9.023 1.00 86.62 88 ARG A C 1
ATOM 637 O O . ARG A 1 88 ? -0.766 9.650 9.834 1.00 86.62 88 ARG A O 1
ATOM 644 N N . ARG A 1 89 ? -1.337 8.395 8.057 1.00 85.50 89 ARG A N 1
ATOM 645 C CA . ARG A 1 89 ? -2.716 8.919 7.944 1.00 85.50 89 ARG A CA 1
ATOM 646 C C . ARG A 1 89 ? -3.652 8.347 9.018 1.00 85.50 89 ARG A C 1
ATOM 648 O O . ARG A 1 89 ? -4.650 8.987 9.333 1.00 85.50 89 ARG A O 1
ATOM 655 N N . GLN A 1 90 ? -3.344 7.175 9.579 1.00 83.75 90 GLN A N 1
ATOM 656 C CA . GLN A 1 90 ? -4.136 6.493 10.616 1.00 83.75 90 GLN A CA 1
ATOM 657 C C . GLN A 1 90 ? -3.206 5.955 11.728 1.00 83.75 90 GLN A C 1
ATOM 659 O O . GLN A 1 90 ? -2.940 4.756 11.802 1.00 83.75 90 GLN A O 1
ATOM 664 N N . PRO A 1 91 ? -2.674 6.814 12.615 1.00 80.06 91 PRO A N 1
ATOM 665 C CA . PRO A 1 91 ? -1.689 6.396 13.618 1.00 80.06 91 PRO A CA 1
ATOM 666 C C . PRO A 1 91 ? -2.241 5.434 14.685 1.00 80.06 91 PRO A C 1
ATOM 668 O O . PRO A 1 91 ? -1.460 4.728 15.310 1.00 80.06 91 PRO A O 1
ATOM 671 N N . ASN A 1 92 ? -3.566 5.383 14.867 1.00 80.75 92 ASN A N 1
ATOM 672 C CA . ASN A 1 92 ? -4.246 4.556 15.874 1.00 80.75 92 ASN A CA 1
ATOM 673 C C . ASN A 1 92 ? -4.968 3.342 15.258 1.00 80.75 92 ASN A C 1
ATOM 675 O O . ASN A 1 92 ? -5.933 2.844 15.834 1.00 80.75 92 ASN A O 1
ATOM 679 N N . GLY A 1 93 ? -4.571 2.923 14.053 1.00 82.25 93 GLY A N 1
ATOM 680 C CA . GLY A 1 93 ? -5.319 1.926 13.292 1.00 82.25 93 GLY A CA 1
ATOM 681 C C . GLY A 1 93 ? -6.585 2.491 12.644 1.00 82.25 93 GLY A C 1
ATOM 682 O O . GLY A 1 93 ? -6.932 3.661 12.813 1.00 82.25 93 GLY A O 1
ATOM 683 N N . GLY A 1 94 ? -7.256 1.639 11.871 1.00 86.75 94 GLY A N 1
ATOM 684 C CA . GLY A 1 94 ? -8.520 1.940 11.210 1.00 86.75 94 GLY A CA 1
ATOM 685 C C . GLY A 1 94 ? -8.604 1.383 9.794 1.00 86.75 94 GLY A C 1
ATOM 686 O O . GLY A 1 94 ? -7.975 0.376 9.468 1.00 86.75 94 GLY A O 1
ATOM 687 N N . THR A 1 95 ? -9.460 1.971 8.960 1.00 87.44 95 THR A N 1
ATOM 688 C CA . THR A 1 95 ? -9.840 1.363 7.677 1.00 87.44 95 THR A CA 1
ATOM 689 C C . THR A 1 95 ? -9.532 2.281 6.504 1.00 87.44 95 THR A C 1
ATOM 691 O O . THR A 1 95 ? -9.949 3.436 6.492 1.00 87.44 95 THR A O 1
ATOM 694 N N . PHE A 1 96 ? -8.833 1.751 5.504 1.00 88.25 96 PHE A N 1
ATOM 695 C CA . PHE A 1 96 ? -8.539 2.428 4.243 1.00 88.25 96 PHE A CA 1
ATOM 696 C C . PHE A 1 96 ? -9.471 1.940 3.140 1.00 88.25 96 PHE A C 1
ATOM 698 O O . PHE A 1 96 ? -9.858 0.771 3.132 1.00 88.25 96 PHE A O 1
ATOM 705 N N . HIS A 1 97 ? -9.784 2.793 2.172 1.00 91.00 97 HIS A N 1
ATOM 706 C CA . HIS A 1 97 ? -10.391 2.327 0.931 1.00 91.00 97 HIS A CA 1
ATOM 707 C C . HIS A 1 97 ? -9.293 1.773 0.018 1.00 91.00 97 HIS A C 1
ATOM 709 O O . HIS A 1 97 ? -8.151 2.234 0.044 1.00 91.00 97 HIS A O 1
ATOM 715 N N . ILE A 1 98 ? -9.604 0.752 -0.781 1.00 86.75 98 ILE A N 1
ATOM 716 C CA . ILE A 1 98 ? -8.629 0.194 -1.729 1.00 86.75 98 ILE A CA 1
ATOM 717 C C . ILE A 1 98 ? -8.206 1.236 -2.775 1.00 86.75 98 ILE A C 1
ATOM 719 O O . ILE A 1 98 ? -7.095 1.163 -3.291 1.00 86.75 98 ILE A O 1
ATOM 723 N N . GLU A 1 99 ? -9.061 2.218 -3.051 1.00 87.50 99 GLU A N 1
ATOM 724 C CA . GLU A 1 99 ? -8.773 3.374 -3.897 1.00 87.50 99 GLU A CA 1
ATOM 725 C C . GLU A 1 99 ? -7.611 4.223 -3.355 1.00 87.50 99 GLU A C 1
ATOM 727 O O . GLU A 1 99 ? -6.701 4.534 -4.114 1.00 87.50 99 GLU A O 1
ATOM 732 N N . ASP A 1 100 ? -7.552 4.493 -2.043 1.00 83.31 100 ASP A N 1
ATOM 733 C CA . ASP A 1 100 ? -6.454 5.267 -1.427 1.00 83.31 100 ASP A CA 1
ATOM 734 C C . ASP A 1 100 ? -5.080 4.598 -1.603 1.00 83.31 100 ASP A C 1
ATOM 736 O O . ASP A 1 100 ? -4.046 5.267 -1.608 1.00 83.31 100 ASP A O 1
ATOM 740 N N . ILE A 1 101 ? -5.064 3.265 -1.680 1.00 83.12 101 ILE A N 1
ATOM 741 C CA . ILE A 1 101 ? -3.847 2.480 -1.913 1.00 83.12 101 ILE A CA 1
ATOM 742 C C . ILE A 1 101 ? -3.492 2.505 -3.399 1.00 83.12 101 ILE A C 1
ATOM 744 O O . ILE A 1 101 ? -2.315 2.584 -3.733 1.00 83.12 101 ILE A O 1
ATOM 748 N N . GLN A 1 102 ? -4.496 2.448 -4.279 1.00 82.88 102 GLN A N 1
ATOM 749 C CA . GLN A 1 102 ? -4.310 2.521 -5.730 1.00 82.88 102 GLN A CA 1
ATOM 750 C C . GLN A 1 102 ? -3.758 3.874 -6.177 1.00 82.88 102 GLN A C 1
ATOM 752 O O . GLN A 1 102 ? -2.918 3.898 -7.062 1.00 82.88 102 GLN A O 1
ATOM 757 N N . ASP A 1 103 ? -4.156 4.971 -5.534 1.00 80.62 103 ASP A N 1
ATOM 758 C CA . ASP A 1 103 ? -3.634 6.307 -5.850 1.00 80.62 103 ASP A CA 1
ATOM 759 C C . ASP A 1 103 ? -2.148 6.488 -5.481 1.00 80.62 103 ASP A C 1
ATOM 761 O O . ASP A 1 103 ? -1.510 7.445 -5.920 1.00 80.62 103 ASP A O 1
ATOM 765 N N . GLN A 1 104 ? -1.582 5.596 -4.661 1.00 72.50 104 GLN A N 1
ATOM 766 C CA . GLN A 1 104 ? -0.185 5.661 -4.214 1.00 72.50 104 GLN A CA 1
ATOM 767 C C . GLN A 1 104 ? 0.761 4.716 -4.970 1.00 72.50 104 GLN A C 1
ATOM 769 O O . GLN A 1 104 ? 1.968 4.765 -4.719 1.00 72.50 104 GLN A O 1
ATOM 774 N N . VAL A 1 105 ? 0.241 3.849 -5.848 1.00 75.56 105 VAL A N 1
ATOM 775 C CA . VAL A 1 105 ? 1.011 2.831 -6.596 1.00 75.56 105 VAL A CA 1
ATOM 776 C C . VAL A 1 105 ? 0.953 3.063 -8.097 1.00 75.56 105 VAL A C 1
ATOM 778 O O . VAL A 1 105 ? 1.983 2.765 -8.740 1.00 75.56 105 VAL A O 1
#

Radius of gyration: 21.12 Å; chains: 1; bounding box: 71×55×35 Å

Foldseek 3Di:
DDDDDDDDDDDDDDPPPPVVVQVVVQVVQVLAWEQEPVRDIDGDDLVVLLVVLLVVVCVVPPPVCSPPPVVSVVSVVLSVVLVVVVCVVPVPGDYYYVVSSVVSD